Protein AF-A0A7W9Q7U3-F1 (afdb_monomer_lite)

Foldseek 3Di:
DPQFDKAWPDWDQDPQAIWTWIATPVGQIKIWGFGPDPPTDIDIDRDPDPRPPPPDD

Structure (mmCIF, N/CA/C/O backbone):
data_AF-A0A7W9Q7U3-F1
#
_entry.id   AF-A0A7W9Q7U3-F1
#
loop_
_atom_site.group_PDB
_atom_site.id
_atom_site.type_symbol
_atom_site.label_atom_id
_atom_site.label_alt_id
_atom_site.label_comp_id
_atom_site.label_asym_id
_atom_site.label_entity_id
_atom_site.label_seq_id
_atom_site.pdbx_PDB_ins_code
_atom_site.Cartn_x
_atom_site.Cartn_y
_atom_site.Cartn_z
_atom_site.occupancy
_atom_site.B_iso_or_equiv
_atom_site.auth_seq_id
_atom_site.auth_comp_id
_atom_site.auth_asym_id
_atom_site.auth_atom_id
_atom_site.pdbx_PDB_model_num
ATOM 1 N N . MET A 1 1 ? -20.973 6.880 -6.750 1.00 39.62 1 MET A N 1
ATOM 2 C CA . MET A 1 1 ? -19.576 6.413 -6.880 1.00 39.62 1 MET A CA 1
ATOM 3 C C . MET A 1 1 ? -18.930 6.633 -5.528 1.00 39.62 1 MET A C 1
ATOM 5 O O . MET A 1 1 ? -18.577 7.759 -5.211 1.00 39.62 1 MET A O 1
ATOM 9 N N . ASN A 1 2 ? -18.921 5.612 -4.675 1.00 42.31 2 ASN A N 1
ATOM 10 C CA . ASN A 1 2 ? -18.418 5.753 -3.312 1.00 42.31 2 ASN A CA 1
ATOM 11 C C . ASN A 1 2 ? -16.903 5.604 -3.381 1.00 42.31 2 ASN A C 1
ATOM 13 O O . ASN A 1 2 ? -16.389 4.493 -3.468 1.00 42.31 2 ASN A O 1
ATOM 17 N N . THR A 1 3 ? -16.190 6.724 -3.429 1.00 47.91 3 THR A N 1
ATOM 18 C CA . THR A 1 3 ? -14.730 6.739 -3.378 1.00 47.91 3 THR A CA 1
ATOM 19 C C . THR A 1 3 ? -14.326 6.215 -2.004 1.00 47.91 3 THR A C 1
ATOM 21 O O . THR A 1 3 ? -14.399 6.941 -1.016 1.00 47.91 3 THR A O 1
ATOM 24 N N . HIS A 1 4 ? -13.993 4.927 -1.905 1.00 59.12 4 HIS A N 1
ATOM 25 C CA . HIS A 1 4 ? -13.489 4.338 -0.669 1.00 59.12 4 HIS A CA 1
ATOM 26 C C . HIS A 1 4 ? -12.171 5.039 -0.338 1.00 59.12 4 HIS A C 1
ATOM 28 O O . HIS A 1 4 ? -11.144 4.776 -0.960 1.00 59.12 4 HIS A O 1
ATOM 34 N N . SER A 1 5 ? -12.223 5.990 0.595 1.00 65.56 5 SER A N 1
ATOM 35 C CA . SER A 1 5 ? -11.068 6.764 1.031 1.00 65.56 5 SER A CA 1
ATOM 36 C C . SER A 1 5 ? -10.009 5.814 1.588 1.00 65.56 5 SER A C 1
ATOM 38 O O . SER A 1 5 ? -10.248 5.085 2.555 1.00 65.56 5 SER A O 1
ATOM 40 N N . ASN A 1 6 ? -8.855 5.800 0.933 1.00 76.00 6 ASN A N 1
ATOM 41 C CA . ASN A 1 6 ? -7.674 5.042 1.305 1.00 76.00 6 ASN A CA 1
ATOM 42 C C . ASN A 1 6 ? -6.663 6.036 1.890 1.00 76.00 6 ASN A C 1
ATOM 44 O O . ASN A 1 6 ? -6.320 7.023 1.239 1.00 76.00 6 ASN A O 1
ATOM 48 N N . THR A 1 7 ? -6.243 5.821 3.134 1.00 86.38 7 THR A N 1
ATOM 49 C CA . THR A 1 7 ? -5.291 6.705 3.818 1.00 86.38 7 THR A CA 1
ATOM 50 C C . THR A 1 7 ? -3.921 6.052 3.820 1.00 86.38 7 THR A C 1
ATOM 52 O O . THR A 1 7 ? -3.773 4.937 4.321 1.00 86.38 7 THR A O 1
ATOM 55 N N . ILE A 1 8 ? -2.917 6.748 3.290 1.00 89.12 8 ILE A N 1
ATOM 56 C CA . ILE A 1 8 ? -1.522 6.309 3.367 1.00 89.12 8 ILE A CA 1
ATOM 57 C C . ILE A 1 8 ? -1.076 6.408 4.826 1.00 89.12 8 ILE A C 1
ATOM 59 O O . ILE A 1 8 ? -1.200 7.462 5.448 1.00 89.12 8 ILE A O 1
ATOM 63 N N . VAL A 1 9 ? -0.569 5.305 5.370 1.00 92.56 9 VAL A N 1
ATOM 64 C CA . VAL A 1 9 ? -0.102 5.213 6.763 1.00 92.56 9 VAL A CA 1
ATOM 65 C C . VAL A 1 9 ? 1.410 5.050 6.866 1.00 92.56 9 VAL A C 1
ATOM 67 O O . VAL A 1 9 ? 1.984 5.336 7.912 1.00 92.56 9 VAL A O 1
ATOM 70 N N . SER A 1 10 ? 2.068 4.596 5.799 1.00 92.44 10 SER A N 1
ATOM 71 C CA . SER A 1 1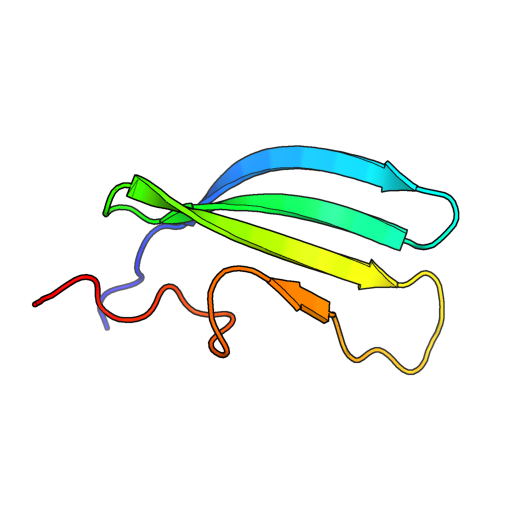0 ? 3.524 4.489 5.733 1.00 92.44 10 SER A CA 1
ATOM 72 C C . SER A 1 10 ? 3.986 4.500 4.275 1.00 92.44 10 SER A C 1
ATOM 74 O O . SER A 1 10 ? 3.291 4.016 3.379 1.00 92.44 10 SER A O 1
ATOM 7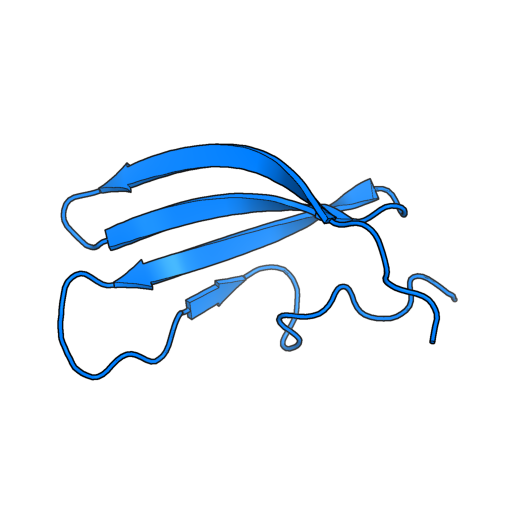6 N N . GLN A 1 11 ? 5.160 5.079 4.037 1.00 92.94 11 GLN A N 1
ATOM 77 C CA . GLN A 1 11 ? 5.801 5.110 2.731 1.00 92.94 11 GLN A CA 1
ATOM 78 C C . GLN A 1 11 ? 7.313 4.964 2.909 1.00 92.94 11 GLN A C 1
ATOM 80 O O . GLN A 1 11 ? 7.920 5.693 3.692 1.00 92.94 11 GLN A O 1
ATOM 85 N N . HIS A 1 12 ? 7.910 4.022 2.181 1.00 93.44 12 HIS A N 1
ATOM 86 C CA . HIS A 1 12 ? 9.336 3.726 2.258 1.00 93.44 12 HIS A CA 1
ATOM 87 C C . HIS A 1 12 ? 9.925 3.521 0.868 1.00 93.44 12 HIS A C 1
ATOM 89 O O . HIS A 1 12 ? 9.434 2.713 0.081 1.00 93.44 12 HIS A O 1
ATOM 95 N N . THR A 1 13 ? 11.014 4.226 0.586 1.00 92.50 13 THR A N 1
ATOM 96 C CA . THR A 1 13 ? 11.831 3.967 -0.598 1.00 92.50 13 THR A CA 1
ATOM 97 C C . THR A 1 13 ? 12.756 2.792 -0.317 1.00 92.50 13 THR A C 1
ATOM 99 O O . THR A 1 13 ? 13.440 2.754 0.704 1.00 92.50 13 THR A O 1
ATOM 102 N N . THR A 1 14 ? 12.785 1.841 -1.238 1.00 88.88 14 THR A N 1
ATOM 103 C CA . THR A 1 14 ? 13.660 0.667 -1.221 1.00 88.88 14 THR A CA 1
ATOM 104 C C . THR A 1 14 ? 14.511 0.658 -2.489 1.00 88.88 14 THR A C 1
ATOM 106 O O . THR A 1 14 ? 14.229 1.394 -3.439 1.00 88.88 14 THR A O 1
ATOM 109 N N . SER A 1 15 ? 15.537 -0.192 -2.540 1.00 89.75 15 SER A N 1
ATOM 110 C CA . SER A 1 15 ? 16.310 -0.412 -3.770 1.00 89.75 15 SER A CA 1
ATOM 111 C C . SER A 1 15 ? 15.435 -0.893 -4.933 1.00 89.75 15 SER A C 1
ATOM 113 O O . SER A 1 15 ? 15.715 -0.582 -6.086 1.00 89.75 15 SER A O 1
ATOM 115 N N . GLU A 1 16 ? 14.357 -1.615 -4.630 1.00 85.88 16 GLU A N 1
ATOM 116 C CA . GLU A 1 16 ? 13.444 -2.205 -5.611 1.00 85.88 16 GLU A CA 1
ATOM 117 C C . GLU A 1 16 ? 12.371 -1.221 -6.093 1.00 85.88 16 GLU A C 1
ATOM 119 O O . GLU A 1 16 ? 11.822 -1.394 -7.180 1.00 85.88 16 GLU A O 1
ATOM 124 N N . GLY A 1 17 ? 12.061 -0.183 -5.313 1.00 90.00 17 GLY A N 1
ATOM 125 C CA . GLY A 1 17 ? 10.934 0.699 -5.593 1.00 90.00 17 GLY A CA 1
ATOM 126 C C . GLY A 1 17 ? 10.392 1.443 -4.382 1.00 90.00 17 GLY A C 1
ATOM 127 O O . GLY A 1 17 ? 10.945 1.394 -3.282 1.00 90.00 17 GLY A O 1
ATOM 128 N N . LEU A 1 18 ? 9.262 2.111 -4.577 1.00 90.81 18 LEU A N 1
ATOM 129 C CA . LEU A 1 18 ? 8.504 2.747 -3.507 1.00 90.81 18 LEU A CA 1
ATOM 130 C C . LEU A 1 18 ? 7.484 1.760 -2.938 1.00 90.81 18 LEU A C 1
ATOM 132 O O . LEU A 1 18 ? 6.578 1.325 -3.646 1.00 90.81 18 LEU A O 1
ATOM 136 N N . VAL A 1 19 ? 7.601 1.440 -1.654 1.00 91.69 19 VAL A N 1
ATOM 137 C CA . VAL A 1 19 ? 6.588 0.686 -0.914 1.00 91.69 19 VAL A CA 1
ATOM 138 C C . VAL A 1 19 ? 5.645 1.673 -0.236 1.00 91.69 19 VAL A C 1
ATOM 140 O O . VAL A 1 19 ? 6.077 2.523 0.544 1.00 91.69 19 VAL A O 1
ATOM 143 N N . VAL A 1 20 ? 4.351 1.551 -0.513 1.00 90.12 20 VAL A N 1
ATOM 144 C CA . VAL A 1 20 ? 3.282 2.350 0.087 1.00 90.12 20 VAL A CA 1
ATOM 145 C C . VAL A 1 20 ? 2.356 1.428 0.862 1.00 90.12 20 VAL A C 1
ATOM 147 O O . VAL A 1 20 ? 1.831 0.454 0.322 1.00 90.12 20 VAL A O 1
ATOM 150 N N . TRP A 1 21 ? 2.143 1.754 2.129 1.00 89.88 21 TRP A N 1
ATOM 151 C CA . TRP A 1 21 ? 1.160 1.110 2.981 1.00 89.88 21 TRP A CA 1
ATOM 152 C C . TRP A 1 21 ? -0.029 2.024 3.172 1.00 89.88 21 TRP A C 1
ATOM 154 O O . TRP A 1 21 ? 0.107 3.181 3.583 1.00 89.88 21 TRP A O 1
ATOM 164 N N . SER A 1 22 ? -1.202 1.457 2.958 1.00 87.06 22 SER A N 1
ATOM 165 C CA . SER A 1 22 ? -2.451 2.174 3.073 1.00 87.06 22 SER A CA 1
ATOM 166 C C . SER A 1 22 ? -3.466 1.423 3.905 1.00 87.06 22 SER A C 1
ATOM 168 O O . SER A 1 22 ? -3.510 0.192 3.916 1.00 87.06 22 SER A O 1
ATOM 170 N N . ARG A 1 23 ? -4.333 2.179 4.574 1.00 85.44 23 ARG A N 1
ATOM 171 C CA . ARG A 1 23 ? -5.475 1.645 5.303 1.00 85.44 23 ARG A CA 1
ATOM 172 C C . ARG A 1 23 ? -6.766 2.040 4.601 1.00 85.44 23 ARG A C 1
ATOM 174 O O . ARG A 1 23 ? -7.023 3.218 4.353 1.00 85.44 23 ARG A O 1
ATOM 181 N N . CYS A 1 24 ? -7.580 1.042 4.286 1.00 81.69 24 CYS A N 1
ATOM 182 C CA . CYS A 1 24 ? -8.933 1.250 3.793 1.00 81.69 24 CYS A CA 1
ATOM 183 C C . CYS A 1 24 ? -9.810 1.846 4.902 1.00 81.69 24 CYS A C 1
ATOM 185 O O . CYS A 1 24 ? -9.580 1.563 6.079 1.00 81.69 24 CYS A O 1
ATOM 187 N N . GLY A 1 25 ? -10.876 2.571 4.545 1.00 75.75 25 GLY A N 1
ATOM 188 C CA . GLY A 1 25 ? -11.859 3.081 5.518 1.00 75.75 25 GLY A CA 1
ATOM 189 C C . GLY A 1 25 ? -12.475 2.007 6.435 1.00 75.75 25 GLY A C 1
ATOM 190 O O . GLY A 1 25 ? -12.976 2.321 7.505 1.00 75.75 25 GLY A O 1
ATOM 191 N N . CYS A 1 26 ? -12.376 0.728 6.061 1.00 76.31 26 CYS A N 1
ATOM 192 C CA . CYS A 1 26 ? -12.806 -0.420 6.861 1.00 76.31 26 CYS A CA 1
ATOM 193 C C . CYS A 1 26 ? -11.733 -1.013 7.791 1.00 76.31 26 CYS A C 1
ATOM 195 O O . CYS A 1 26 ? -11.959 -2.035 8.431 1.00 76.31 26 CYS A O 1
ATOM 197 N N . GLY A 1 27 ? -10.535 -0.431 7.822 1.00 77.19 27 GLY A N 1
ATOM 198 C CA . GLY A 1 27 ? -9.430 -0.874 8.669 1.00 77.19 27 GLY A CA 1
ATOM 199 C C . GL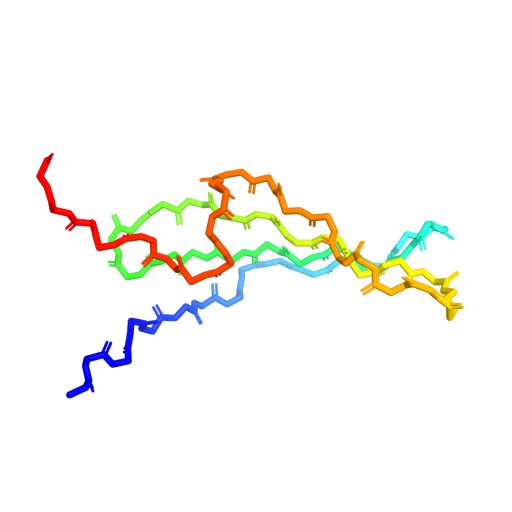Y A 1 27 ? -8.469 -1.887 8.038 1.00 77.19 27 GLY A C 1
ATOM 200 O O . GLY A 1 27 ? -7.418 -2.121 8.638 1.00 77.19 27 GLY A O 1
ATOM 201 N N . ARG A 1 28 ?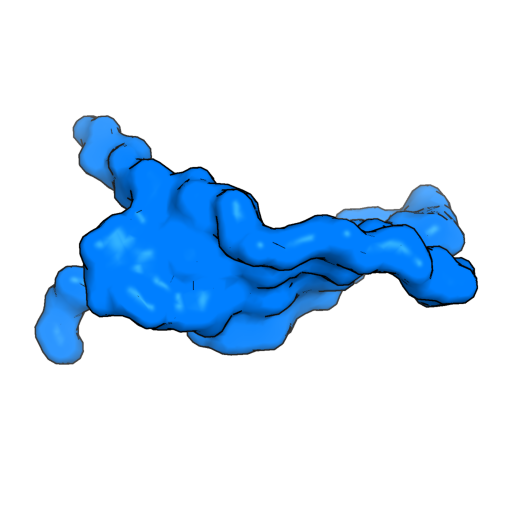 -8.768 -2.437 6.847 1.00 80.88 28 ARG A N 1
ATOM 202 C CA . ARG A 1 28 ? -7.877 -3.361 6.116 1.00 80.88 28 ARG A CA 1
ATOM 203 C C . ARG A 1 28 ? -6.589 -2.660 5.691 1.00 80.88 28 ARG A C 1
ATOM 205 O O . ARG A 1 28 ? -6.637 -1.543 5.178 1.00 80.88 28 ARG A O 1
ATOM 212 N N . LEU A 1 29 ? -5.464 -3.338 5.891 1.00 84.62 29 LEU A N 1
ATOM 213 C CA . LEU A 1 29 ? -4.148 -2.868 5.482 1.00 84.62 29 LEU A CA 1
ATOM 214 C C . LEU A 1 29 ? -3.806 -3.412 4.087 1.00 84.62 29 LEU A C 1
ATOM 216 O O . LEU A 1 29 ? -3.995 -4.600 3.820 1.00 84.62 29 LEU A O 1
ATOM 220 N N . GLN A 1 30 ? -3.315 -2.540 3.213 1.00 84.00 30 GLN A N 1
ATOM 221 C CA . GLN A 1 30 ? -2.884 -2.850 1.853 1.00 84.00 30 GLN A CA 1
ATOM 222 C C . GLN A 1 30 ? -1.452 -2.356 1.654 1.00 84.00 30 GLN A C 1
ATOM 224 O O . GLN A 1 30 ? -1.086 -1.288 2.146 1.00 84.00 30 GLN A O 1
ATOM 229 N N . MET A 1 31 ? -0.666 -3.128 0.913 1.00 87.00 31 MET A N 1
ATOM 230 C CA . MET A 1 31 ? 0.682 -2.781 0.485 1.00 87.00 31 MET A CA 1
ATOM 231 C C . MET A 1 31 ? 0.714 -2.679 -1.038 1.00 87.00 31 MET A C 1
ATOM 233 O O . MET A 1 31 ? 0.240 -3.582 -1.731 1.00 87.00 31 MET A O 1
ATOM 237 N N . VAL A 1 32 ? 1.326 -1.617 -1.551 1.00 86.94 32 VAL A N 1
ATOM 238 C CA . VAL A 1 32 ? 1.646 -1.449 -2.970 1.00 86.94 32 VAL A CA 1
ATOM 239 C C . VAL A 1 32 ? 3.146 -1.216 -3.109 1.00 86.94 32 VAL A C 1
ATOM 241 O O . VAL A 1 32 ? 3.692 -0.329 -2.462 1.00 86.94 32 VAL A O 1
ATOM 244 N N . LEU A 1 33 ? 3.814 -1.989 -3.961 1.00 87.12 33 LEU A N 1
ATOM 245 C CA . LEU A 1 33 ? 5.184 -1.737 -4.401 1.00 87.12 33 LEU A CA 1
ATOM 246 C C . LEU A 1 33 ? 5.149 -1.179 -5.824 1.00 87.12 33 LEU A C 1
ATOM 248 O O . LEU A 1 33 ? 4.671 -1.837 -6.751 1.00 87.12 33 LEU A O 1
ATOM 252 N N . VAL A 1 34 ? 5.684 0.026 -5.986 1.00 86.75 34 VAL A N 1
ATOM 253 C CA . VAL A 1 34 ? 5.911 0.681 -7.274 1.00 86.75 34 VAL A CA 1
ATOM 254 C C . VAL A 1 34 ? 7.379 0.467 -7.650 1.00 86.75 34 VAL A C 1
ATOM 256 O O . VAL A 1 34 ? 8.239 1.127 -7.065 1.00 86.75 34 VAL A O 1
ATOM 259 N N . PRO A 1 35 ? 7.696 -0.469 -8.562 1.00 85.12 35 PRO A N 1
ATOM 260 C CA . PRO A 1 35 ? 9.077 -0.812 -8.871 1.00 85.12 35 PRO A CA 1
ATOM 261 C C . PRO A 1 35 ? 9.819 0.323 -9.588 1.00 85.12 35 PRO A C 1
ATOM 263 O O . PRO A 1 35 ? 9.252 1.030 -10.426 1.00 85.12 35 PRO A O 1
ATOM 266 N N . ASN A 1 36 ? 11.114 0.454 -9.300 1.00 80.31 36 ASN A N 1
ATOM 267 C CA . ASN A 1 36 ? 12.015 1.369 -9.996 1.00 80.31 36 ASN A CA 1
ATOM 268 C C . ASN A 1 36 ? 12.372 0.783 -11.373 1.00 80.31 36 ASN A C 1
ATOM 270 O O . ASN A 1 36 ? 13.357 0.065 -11.521 1.00 80.31 36 ASN A O 1
ATOM 274 N N . GLY A 1 37 ? 11.547 1.046 -12.389 1.00 73.81 37 GLY A N 1
ATOM 275 C CA . GLY A 1 37 ? 11.810 0.593 -13.757 1.00 73.81 37 GLY A CA 1
ATOM 276 C C . GLY A 1 37 ? 10.569 0.554 -14.647 1.00 73.81 37 GLY A C 1
ATOM 277 O O . GLY A 1 37 ? 9.483 0.129 -14.245 1.00 73.81 37 GLY A O 1
ATOM 278 N N . SER A 1 38 ? 10.735 0.994 -15.893 1.00 57.97 38 SER A N 1
ATOM 279 C CA . SER A 1 38 ? 9.700 1.070 -16.925 1.00 57.97 38 SER A CA 1
ATOM 280 C C . SER A 1 38 ? 9.357 -0.314 -17.478 1.00 57.97 38 SER A C 1
ATOM 282 O O . SER A 1 38 ? 9.874 -0.712 -18.513 1.00 57.97 38 SER A O 1
ATOM 284 N N . ASN A 1 39 ? 8.535 -1.054 -16.735 1.00 60.50 39 ASN A N 1
ATOM 285 C CA . ASN A 1 39 ? 7.588 -2.072 -17.228 1.00 60.50 39 ASN A CA 1
ATOM 286 C C . ASN A 1 39 ? 6.502 -2.417 -16.178 1.00 60.50 39 ASN A C 1
ATOM 288 O O . ASN A 1 39 ? 5.609 -3.219 -16.436 1.00 60.50 39 ASN A O 1
ATOM 292 N N . GLY A 1 40 ? 6.527 -1.751 -15.014 1.00 59.34 40 GLY A N 1
ATOM 293 C CA . GLY A 1 40 ? 5.363 -1.029 -14.487 1.00 59.34 40 GLY A CA 1
ATOM 294 C C . GLY A 1 40 ? 4.148 -1.821 -14.002 1.00 59.34 40 GLY A C 1
ATOM 295 O O . GLY A 1 40 ? 3.094 -1.215 -13.825 1.00 59.34 40 GLY A O 1
ATOM 296 N N . ARG A 1 41 ? 4.237 -3.130 -13.747 1.00 61.38 41 ARG A N 1
ATOM 297 C CA . ARG A 1 41 ? 3.189 -3.803 -12.961 1.00 61.38 41 ARG A CA 1
ATOM 298 C C . ARG A 1 41 ? 3.510 -3.642 -11.483 1.00 61.38 41 ARG A C 1
ATOM 300 O O . ARG A 1 41 ? 4.339 -4.367 -10.944 1.00 61.38 41 ARG A O 1
ATOM 307 N N . GLY A 1 42 ? 2.867 -2.654 -10.859 1.00 65.38 42 GLY A N 1
ATOM 308 C CA . GLY A 1 42 ? 2.893 -2.495 -9.409 1.0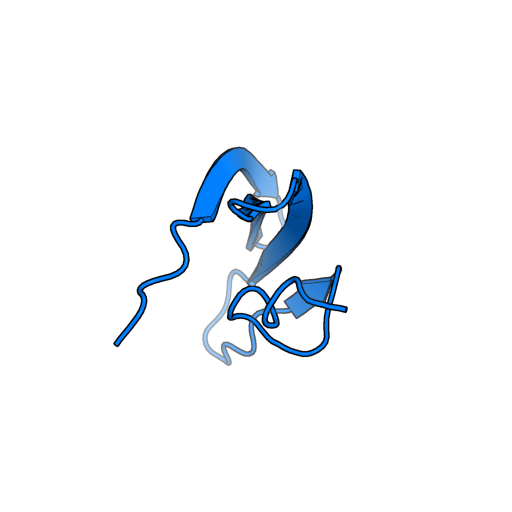0 65.38 42 GLY A CA 1
ATOM 309 C C . GLY A 1 42 ? 2.470 -3.800 -8.738 1.00 65.38 42 GLY A C 1
ATOM 310 O O . GLY A 1 42 ? 1.493 -4.428 -9.152 1.00 65.38 42 GLY A O 1
ATOM 311 N N . LEU A 1 43 ? 3.237 -4.234 -7.744 1.00 72.69 43 LEU A N 1
ATOM 312 C CA . LEU A 1 43 ? 2.908 -5.423 -6.969 1.00 72.69 43 LEU A CA 1
ATOM 313 C C . LEU A 1 43 ? 1.999 -5.000 -5.819 1.00 72.69 43 LEU A C 1
ATOM 315 O O . LEU A 1 43 ? 2.234 -3.980 -5.174 1.00 72.69 43 LEU A O 1
ATOM 319 N N . THR A 1 44 ? 0.942 -5.762 -5.570 1.00 68.94 44 THR A N 1
ATOM 320 C CA . THR A 1 44 ? -0.013 -5.470 -4.499 1.00 68.94 44 THR A CA 1
ATOM 321 C C . THR A 1 44 ? -0.136 -6.682 -3.596 1.00 68.94 44 THR A C 1
ATOM 323 O O . THR A 1 44 ? -0.358 -7.797 -4.066 1.00 68.94 44 THR A O 1
ATOM 326 N N . ALA A 1 45 ? 0.005 -6.461 -2.292 1.00 67.00 45 ALA A N 1
ATOM 327 C CA . ALA A 1 45 ? -0.257 -7.459 -1.266 1.00 67.00 45 ALA A CA 1
ATOM 328 C C . ALA A 1 45 ? -1.364 -6.945 -0.329 1.00 67.00 45 ALA A C 1
ATOM 330 O O . ALA A 1 45 ? -1.424 -5.760 -0.002 1.00 67.00 45 ALA A O 1
ATOM 331 N N . GLY A 1 46 ? -2.273 -7.833 0.087 1.00 58.03 46 GLY A N 1
ATOM 332 C CA . GLY A 1 46 ? -3.466 -7.481 0.883 1.00 58.03 46 GLY A CA 1
ATOM 333 C C . GLY A 1 46 ? -4.802 -7.587 0.131 1.00 58.03 46 GLY A C 1
ATOM 334 O O . GLY A 1 46 ? -5.865 -7.462 0.746 1.00 58.03 46 GLY A O 1
ATOM 335 N N . GLY A 1 47 ? -4.749 -7.893 -1.166 1.00 56.59 47 GLY A N 1
ATOM 336 C CA . GLY A 1 47 ? -5.887 -8.141 -2.046 1.00 56.59 47 GLY A CA 1
ATOM 337 C C . GLY A 1 47 ? -5.446 -8.046 -3.506 1.00 56.59 47 GLY A C 1
ATOM 338 O O . GLY A 1 47 ? -4.561 -7.268 -3.835 1.00 56.59 47 GLY A O 1
ATOM 339 N N . HIS A 1 48 ? -6.053 -8.858 -4.366 1.00 52.81 48 HIS A N 1
ATOM 340 C CA . HIS A 1 48 ? -5.907 -8.828 -5.827 1.00 52.81 48 HIS A CA 1
ATOM 341 C C . HIS A 1 48 ? -6.440 -7.534 -6.464 1.00 52.81 48 HIS A C 1
ATOM 343 O O . HIS A 1 48 ? -6.169 -7.269 -7.632 1.00 52.81 48 HIS A O 1
ATOM 349 N N . ASP A 1 49 ? -7.168 -6.733 -5.689 1.00 56.75 49 ASP A N 1
ATOM 350 C CA . ASP A 1 49 ? -7.698 -5.447 -6.100 1.00 56.75 49 ASP A CA 1
ATOM 351 C C . ASP A 1 49 ? -6.879 -4.309 -5.467 1.00 56.75 49 ASP A C 1
ATOM 353 O O . ASP A 1 49 ? -6.689 -4.251 -4.246 1.00 56.75 49 ASP A O 1
ATOM 357 N N . VAL A 1 50 ? -6.350 -3.422 -6.316 1.00 55.34 50 VAL A N 1
ATOM 358 C CA . VAL A 1 50 ? -5.713 -2.160 -5.899 1.00 55.34 50 VAL A CA 1
ATOM 359 C C . VAL A 1 50 ? -6.745 -1.243 -5.246 1.00 55.34 50 VAL A C 1
ATOM 361 O O . VAL A 1 50 ? -6.398 -0.458 -4.362 1.00 55.3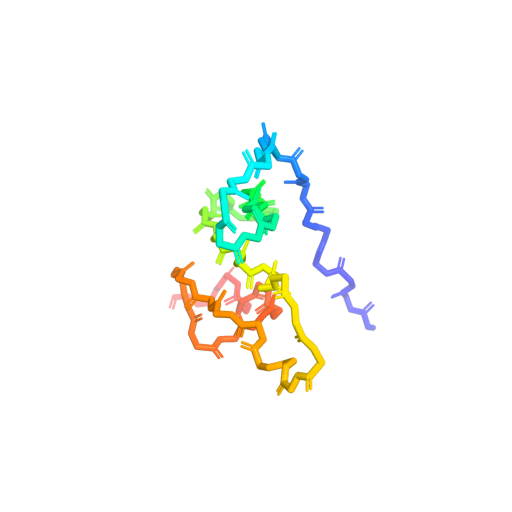4 50 VAL A O 1
ATOM 364 N N . GLN A 1 51 ? -8.017 -1.356 -5.620 1.00 59.62 51 GLN A N 1
ATOM 365 C CA . GLN A 1 51 ? -9.091 -0.645 -4.955 1.00 59.62 51 GLN A CA 1
ATOM 366 C C . GLN A 1 51 ? -9.511 -1.470 -3.747 1.00 59.62 51 GLN A C 1
ATOM 368 O O . GLN A 1 51 ? -9.764 -2.661 -3.866 1.00 59.62 51 GLN A O 1
ATOM 373 N N . CYS A 1 52 ? -9.562 -0.837 -2.571 1.00 59.56 52 CYS A N 1
ATOM 374 C CA . CYS A 1 52 ? -10.081 -1.453 -1.354 1.00 59.56 52 CYS A CA 1
ATOM 375 C C . CYS A 1 52 ? -11.359 -2.239 -1.687 1.00 59.56 52 CYS A C 1
ATOM 377 O O . CYS A 1 52 ? -12.387 -1.587 -1.931 1.00 59.56 52 CYS A O 1
ATOM 379 N N . PRO A 1 53 ? -11.317 -3.592 -1.725 1.00 60.41 53 PRO A N 1
ATOM 380 C CA . PRO A 1 53 ? -12.493 -4.369 -2.072 1.00 60.41 53 PRO A CA 1
ATOM 381 C C . PRO A 1 53 ? -13.570 -3.966 -1.082 1.00 60.41 53 PRO A C 1
ATOM 383 O O . PRO A 1 53 ? -13.246 -3.719 0.085 1.00 60.41 53 PRO A O 1
ATOM 386 N N . HIS A 1 54 ? -14.806 -3.800 -1.561 1.00 61.41 54 HIS A N 1
ATOM 387 C CA . HIS A 1 54 ? -15.922 -3.390 -0.719 1.00 61.41 54 HIS A CA 1
ATOM 388 C C . HIS A 1 54 ? -15.856 -4.161 0.592 1.00 61.41 54 HIS A C 1
ATOM 390 O O . HIS A 1 54 ? -16.010 -5.379 0.619 1.00 61.41 54 HIS A O 1
ATOM 396 N N . CYS A 1 55 ? -15.523 -3.456 1.671 1.00 58.25 55 CYS A N 1
ATOM 397 C CA . CYS A 1 55 ? -15.414 -4.087 2.966 1.00 58.25 55 CYS A CA 1
ATOM 398 C C . CYS A 1 55 ? -16.840 -4.275 3.476 1.00 58.25 55 CYS A C 1
ATOM 400 O O . CYS A 1 55 ? -17.400 -3.410 4.143 1.00 58.25 55 CYS A O 1
ATOM 402 N N . GLY A 1 56 ? -17.436 -5.378 3.047 1.00 54.34 56 GLY A N 1
ATOM 403 C CA . GLY A 1 56 ? -18.773 -5.850 3.367 1.00 54.34 56 GLY A CA 1
ATOM 404 C C . GLY A 1 56 ? -19.043 -7.051 2.460 1.00 54.34 56 GLY A C 1
ATOM 405 O O . GLY A 1 56 ? -19.046 -6.887 1.245 1.00 54.34 56 GLY A O 1
ATOM 406 N N . ARG A 1 57 ? -19.211 -8.278 2.949 1.00 47.25 57 ARG A N 1
ATOM 407 C CA . ARG A 1 57 ? -19.473 -8.791 4.300 1.00 47.25 57 ARG A CA 1
ATOM 408 C C . ARG A 1 57 ? -18.643 -10.051 4.531 1.00 47.25 57 ARG A C 1
ATOM 410 O O . ARG A 1 57 ? -18.438 -10.781 3.539 1.00 47.25 57 ARG A O 1
#

Radius of gyration: 12.14 Å; chains: 1; bounding box: 36×16×26 Å

Organism: NCBI:txid1042984

Sequence (57 aa):
MNTHSNTIVSQHTTSEGLVVWSRCGCGRLQMVLVPNGSNGRGLTAGGHDVQCPHCGR

Secondary structure (DSSP, 8-state):
-----EEEEEEEE-SSEEEEEEEETTS-EEEEEEESSTT---EEES-S-SS------

pLDDT: mean 73.69, std 15.38, range [39.62, 93.44]